Protein AF-A0A085VXF1-F1 (afdb_monomer)

Sequence (139 aa):
MPSVSPALRWEVLRALDKAAEDVAHGHPSLQVAFHYLRLTKAAWAEVDKALDAVRFDVRAELLEEFALSEGGHSSEGQRLRDRLAVAEGNGHLPWESPEGHTRRQCVALLFIARELAKRLPVVGAGPLLPSLPLTRSTS

Foldseek 3Di:
DDAAAPVLLVLLLVLLVQLLQCLLQFDQESCVSNVPSPDDPSSVVLNVVLLVVCVPVPDVVVLVCVLPVPDVPDPLSVVLVVSLVSQVVNQPHHYDDPNPDGSSSSSSSSVSSSVVSVPGDHDDPDDPDPPDPPDDDDD

Radius of gyration: 19.28 Å; Cα contacts (8 Å, |Δi|>4): 144; chains: 1; bounding box: 54×45×50 Å

Solvent-accessible surface area (backbone atoms only — not comparable to full-atom values): 7984 Å² total; per-residue (Å²): 130,92,65,44,40,65,68,49,46,52,53,31,44,51,47,32,52,49,30,26,51,38,39,16,75,47,43,51,30,67,68,65,42,52,64,79,64,75,69,51,75,68,31,47,55,51,43,50,51,31,44,66,75,39,71,85,60,80,46,74,63,54,59,51,45,51,49,54,68,62,37,69,81,33,74,66,27,45,54,49,52,55,41,39,54,42,8,53,75,34,56,85,47,68,72,54,45,100,83,72,55,50,52,38,56,47,30,49,46,31,48,53,20,33,54,53,59,67,69,50,69,68,42,71,97,66,79,97,56,84,77,76,82,83,73,87,72,93,129

pLDDT: mean 76.97, std 17.68, range [36.41, 95.19]

Structure (mmCIF, N/CA/C/O backbone):
data_AF-A0A085VXF1-F1
#
_entry.id   AF-A0A085VXF1-F1
#
loop_
_atom_site.group_PDB
_atom_site.id
_atom_site.type_symbol
_atom_site.label_atom_id
_atom_site.label_alt_id
_atom_site.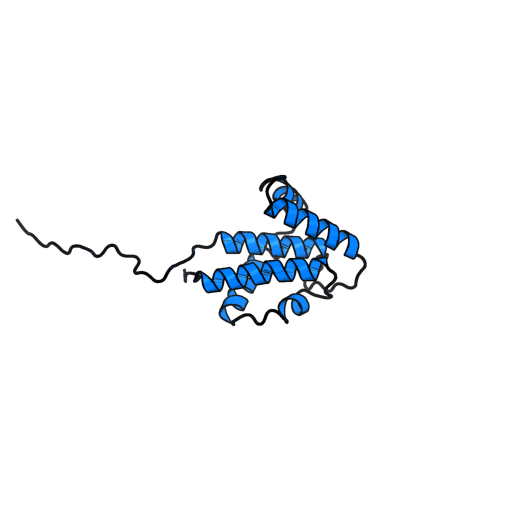label_comp_id
_atom_site.label_asym_id
_atom_site.label_entity_id
_atom_site.label_seq_id
_atom_site.pdbx_PDB_ins_code
_atom_site.Cartn_x
_atom_site.Cartn_y
_atom_site.Cartn_z
_atom_site.occupancy
_atom_site.B_iso_or_equiv
_atom_site.auth_seq_id
_atom_site.auth_comp_id
_atom_site.auth_asym_id
_atom_site.auth_atom_id
_atom_site.pdbx_PDB_model_num
ATOM 1 N N . MET A 1 1 ? -21.694 7.030 10.114 1.00 45.00 1 MET A N 1
ATOM 2 C CA . MET A 1 1 ? -20.712 6.050 9.601 1.00 45.00 1 MET A CA 1
ATOM 3 C C . MET A 1 1 ? -19.963 5.459 10.785 1.00 45.00 1 MET A C 1
ATOM 5 O O . MET A 1 1 ? -19.639 6.237 11.677 1.00 45.00 1 MET A O 1
ATOM 9 N N . PRO A 1 2 ? -19.760 4.131 10.861 1.00 49.00 2 PRO A N 1
ATOM 10 C CA . PRO A 1 2 ? -19.012 3.528 11.958 1.00 49.00 2 PRO A CA 1
ATOM 11 C C . PRO A 1 2 ? -17.566 4.022 11.915 1.00 49.00 2 PRO A C 1
ATOM 13 O O . PRO A 1 2 ? -16.944 4.091 10.859 1.00 49.00 2 PRO A O 1
ATOM 16 N N . SER A 1 3 ? -17.068 4.438 13.066 1.00 60.44 3 SER A N 1
ATOM 17 C CA . SER A 1 3 ? -15.771 5.073 13.232 1.00 60.44 3 SER A CA 1
ATOM 18 C C . SER A 1 3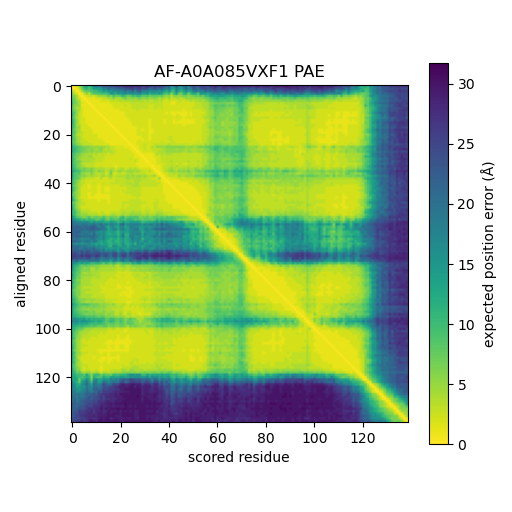 ? -14.644 4.070 13.468 1.00 60.44 3 SER A C 1
ATOM 20 O O . SER A 1 3 ? -14.834 3.087 14.183 1.00 60.44 3 SER A O 1
ATOM 22 N N . VAL A 1 4 ? -13.453 4.355 12.938 1.00 65.00 4 VAL A N 1
ATOM 23 C CA . VAL A 1 4 ? -12.264 3.495 13.057 1.00 65.00 4 VAL A CA 1
ATOM 24 C C . VAL A 1 4 ? -11.534 3.794 14.373 1.00 65.00 4 VAL A C 1
ATOM 26 O O . VAL A 1 4 ? -11.248 4.956 14.670 1.00 65.00 4 VAL A O 1
ATOM 29 N N . SER A 1 5 ? -11.221 2.765 15.168 1.00 82.38 5 SER A N 1
ATOM 30 C CA . SER A 1 5 ? -10.433 2.934 16.400 1.00 82.38 5 SER A CA 1
ATOM 31 C C . SER A 1 5 ? -8.965 3.284 16.085 1.00 82.38 5 SER A C 1
ATOM 33 O O . SER A 1 5 ? -8.468 2.926 15.013 1.00 82.38 5 SER A O 1
ATOM 35 N N . PRO A 1 6 ? -8.221 3.941 17.000 1.00 83.12 6 PRO A N 1
ATOM 36 C CA . PRO A 1 6 ? -6.809 4.265 16.770 1.00 83.12 6 PRO A CA 1
ATOM 37 C C . PRO A 1 6 ? -5.943 3.028 16.478 1.00 83.12 6 PRO A C 1
ATOM 39 O O . PRO A 1 6 ? -5.087 3.064 15.598 1.00 83.12 6 PRO A O 1
ATOM 42 N N . ALA A 1 7 ? -6.197 1.922 17.185 1.00 85.88 7 ALA A N 1
ATOM 43 C CA . ALA A 1 7 ? -5.476 0.664 17.001 1.00 85.88 7 ALA A CA 1
ATOM 44 C C . ALA A 1 7 ? -5.759 0.040 15.627 1.00 85.88 7 ALA A C 1
ATOM 46 O O . ALA A 1 7 ? -4.826 -0.344 14.926 1.00 85.88 7 ALA A O 1
ATOM 47 N N . LEU A 1 8 ? -7.032 0.018 15.216 1.00 88.50 8 LEU A N 1
ATOM 48 C CA . LEU A 1 8 ? -7.441 -0.479 13.903 1.00 88.50 8 LEU A CA 1
ATOM 49 C C . LEU A 1 8 ? -6.798 0.342 12.782 1.00 88.50 8 LEU A C 1
ATOM 51 O O . LEU A 1 8 ? -6.266 -0.217 11.829 1.00 88.50 8 LEU A O 1
ATOM 55 N N . ARG A 1 9 ? -6.773 1.671 12.924 1.00 87.94 9 ARG A N 1
ATOM 56 C CA . ARG A 1 9 ? -6.079 2.536 11.969 1.00 87.94 9 ARG A CA 1
ATOM 57 C C . ARG A 1 9 ? -4.604 2.199 11.870 1.00 87.94 9 ARG A C 1
ATOM 59 O O . ARG A 1 9 ? -4.088 2.077 10.767 1.00 87.94 9 ARG A O 1
ATOM 66 N N . TRP A 1 10 ? -3.918 2.099 13.003 1.00 90.69 10 TRP A N 1
ATOM 67 C CA . TRP A 1 10 ? -2.489 1.812 13.001 1.00 90.69 10 TRP A CA 1
ATOM 68 C C . TRP A 1 10 ? -2.191 0.469 12.324 1.00 90.69 10 TRP A C 1
ATOM 70 O O . TRP A 1 10 ? -1.269 0.383 11.517 1.00 90.69 10 TRP A O 1
ATOM 80 N N . GLU A 1 11 ? -3.017 -0.547 12.584 1.00 92.38 11 GLU A N 1
ATOM 81 C CA . GLU A 1 11 ? -2.921 -1.859 11.944 1.00 92.38 11 GLU A CA 1
ATOM 82 C C . GLU A 1 11 ? -3.079 -1.764 10.417 1.00 92.38 11 GLU A C 1
ATOM 84 O O . GLU A 1 11 ? -2.226 -2.273 9.691 1.00 92.38 11 GLU A O 1
ATOM 89 N N . VAL A 1 12 ? -4.096 -1.041 9.932 1.00 92.31 12 VAL A N 1
ATOM 90 C CA . VAL A 1 12 ? -4.347 -0.803 8.496 1.00 92.31 12 VAL A CA 1
ATOM 91 C C . VAL A 1 12 ? -3.194 -0.038 7.843 1.00 92.31 12 VAL A C 1
ATOM 93 O O . VAL A 1 12 ? -2.682 -0.452 6.804 1.00 92.31 12 VAL A O 1
ATOM 96 N N . LEU A 1 13 ? -2.737 1.055 8.462 1.00 93.00 13 LEU A N 1
ATOM 97 C CA . LEU A 1 13 ? -1.642 1.871 7.932 1.00 93.00 13 LEU A CA 1
ATOM 98 C C .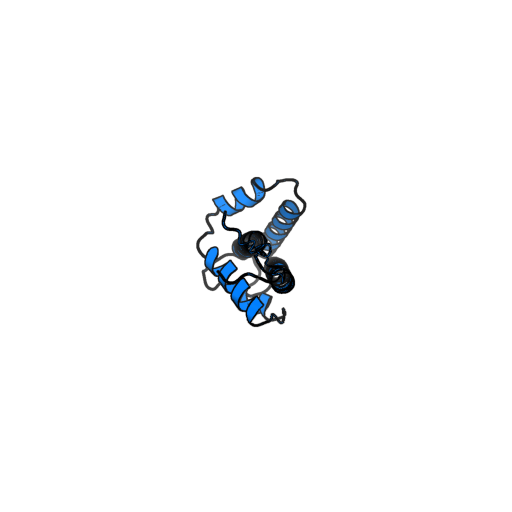 LEU A 1 13 ? -0.341 1.077 7.837 1.00 93.00 13 LEU A C 1
ATOM 100 O O . LEU A 1 13 ? 0.348 1.161 6.822 1.00 93.00 13 LEU A O 1
ATOM 104 N N . ARG A 1 14 ? -0.014 0.298 8.874 1.00 93.81 14 ARG A N 1
ATOM 105 C CA . ARG A 1 14 ? 1.155 -0.586 8.875 1.00 93.81 14 ARG A CA 1
ATOM 106 C C . ARG A 1 14 ? 1.027 -1.661 7.800 1.00 93.81 14 ARG A C 1
ATOM 108 O O . ARG A 1 14 ? 2.023 -1.992 7.164 1.00 93.81 14 ARG A O 1
ATOM 115 N N . ALA A 1 15 ? -0.174 -2.202 7.601 1.00 94.94 15 ALA A N 1
ATOM 116 C CA . ALA A 1 15 ? -0.411 -3.250 6.622 1.00 94.94 15 ALA A CA 1
ATOM 117 C C . ALA A 1 15 ? -0.166 -2.769 5.190 1.00 94.94 15 ALA A C 1
ATOM 119 O O . ALA A 1 15 ? 0.601 -3.388 4.459 1.00 94.94 15 ALA A O 1
ATOM 120 N N . LEU A 1 16 ? -0.763 -1.633 4.823 1.00 94.19 16 LEU A N 1
ATOM 121 C CA . LEU A 1 16 ? -0.589 -1.015 3.507 1.00 94.19 16 LEU A CA 1
ATOM 122 C C . LEU A 1 16 ? 0.874 -0.624 3.262 1.00 94.19 16 LEU A C 1
ATOM 124 O O . LEU A 1 16 ? 1.412 -0.850 2.182 1.00 94.19 16 LEU A O 1
ATOM 128 N N . ASP A 1 17 ? 1.539 -0.089 4.289 1.00 93.50 17 ASP A N 1
ATOM 129 C CA . ASP A 1 17 ? 2.944 0.312 4.219 1.00 93.50 17 ASP A CA 1
ATOM 130 C C . ASP A 1 17 ? 3.888 -0.882 4.012 1.00 93.50 17 ASP A C 1
ATOM 132 O O . ASP A 1 17 ? 4.800 -0.817 3.184 1.00 93.50 17 ASP A O 1
ATOM 136 N N . LYS A 1 18 ? 3.651 -1.984 4.734 1.00 95.19 18 LYS A N 1
ATOM 137 C CA . LYS A 1 18 ? 4.445 -3.207 4.603 1.00 95.19 18 LYS A CA 1
ATOM 138 C C . LYS A 1 18 ? 4.180 -3.911 3.275 1.00 95.19 18 LYS A C 1
ATOM 140 O O . LYS A 1 18 ? 5.130 -4.300 2.608 1.00 95.19 18 LYS A O 1
ATOM 145 N N . ALA A 1 19 ? 2.923 -3.992 2.844 1.00 93.94 19 ALA A N 1
ATOM 146 C CA . ALA A 1 19 ? 2.586 -4.539 1.535 1.00 93.94 19 ALA A CA 1
ATOM 147 C C . ALA A 1 19 ? 3.255 -3.743 0.400 1.00 93.94 19 ALA A C 1
ATOM 149 O O . ALA A 1 19 ? 3.786 -4.342 -0.530 1.00 93.94 19 ALA A O 1
ATOM 150 N N . ALA A 1 20 ? 3.301 -2.407 0.486 1.00 92.44 20 ALA A N 1
ATOM 151 C CA . ALA A 1 20 ? 3.982 -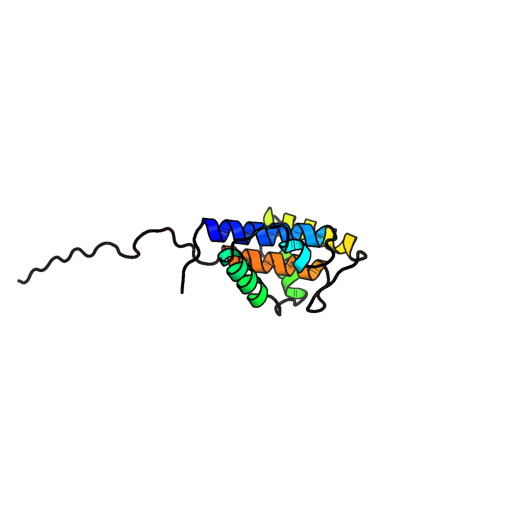1.574 -0.509 1.00 92.44 20 ALA A CA 1
ATOM 152 C C . ALA A 1 20 ? 5.491 -1.854 -0.566 1.00 92.44 20 ALA A C 1
ATOM 154 O O . ALA A 1 20 ? 6.075 -1.920 -1.645 1.00 92.44 20 ALA A O 1
ATOM 155 N N . GLU A 1 21 ? 6.124 -2.038 0.592 1.00 94.44 21 GLU A N 1
ATOM 156 C CA . GLU A 1 21 ? 7.527 -2.434 0.683 1.00 94.44 21 GLU A CA 1
ATOM 157 C C . GLU A 1 21 ? 7.766 -3.822 0.078 1.00 94.44 21 GLU A C 1
ATOM 159 O O . GLU A 1 21 ? 8.655 -3.973 -0.755 1.00 94.44 21 GLU A O 1
ATOM 164 N N . ASP A 1 22 ? 6.955 -4.813 0.439 1.00 94.44 22 ASP A N 1
ATOM 165 C CA . ASP A 1 22 ? 7.099 -6.194 -0.029 1.00 94.44 22 ASP A CA 1
ATOM 166 C C . ASP A 1 22 ? 6.901 -6.300 -1.547 1.00 94.44 22 ASP A C 1
ATOM 168 O O . ASP A 1 22 ? 7.701 -6.927 -2.247 1.00 94.44 22 ASP A O 1
ATOM 172 N N . VAL A 1 23 ? 5.883 -5.619 -2.085 1.00 93.31 23 VAL A N 1
ATOM 173 C CA . VAL A 1 23 ? 5.641 -5.528 -3.531 1.00 93.31 23 VAL A CA 1
ATOM 174 C C . VAL A 1 23 ? 6.827 -4.871 -4.235 1.00 93.31 23 VAL A C 1
ATOM 176 O O . VAL A 1 23 ? 7.306 -5.417 -5.230 1.00 93.31 23 VAL A O 1
ATOM 179 N N . ALA A 1 24 ? 7.345 -3.749 -3.717 1.00 93.19 24 ALA A N 1
ATOM 180 C CA . ALA A 1 24 ? 8.509 -3.078 -4.298 1.00 93.19 24 ALA A CA 1
ATOM 181 C C . ALA A 1 24 ? 9.733 -4.008 -4.371 1.00 93.19 24 ALA A C 1
ATOM 183 O O . ALA A 1 24 ? 10.420 -4.041 -5.393 1.00 93.19 24 ALA A O 1
ATOM 184 N N . HIS A 1 25 ? 9.968 -4.815 -3.333 1.00 94.38 25 HIS A N 1
ATOM 185 C CA . HIS A 1 25 ? 11.108 -5.734 -3.235 1.00 94.38 25 HIS A CA 1
ATOM 186 C C . HIS A 1 25 ? 10.894 -7.091 -3.922 1.00 94.38 25 HIS A C 1
ATOM 188 O O . HIS A 1 25 ? 11.679 -8.014 -3.718 1.00 94.38 25 HIS A O 1
ATOM 194 N N . GLY A 1 26 ? 9.874 -7.218 -4.774 1.00 91.50 26 GLY A N 1
ATOM 195 C CA . GLY A 1 26 ? 9.750 -8.374 -5.660 1.00 91.50 26 GLY A CA 1
ATOM 196 C C . GLY A 1 26 ? 8.854 -9.493 -5.149 1.00 91.50 26 GLY A C 1
ATOM 197 O O . GLY A 1 26 ? 8.961 -10.611 -5.650 1.00 91.50 26 GLY A O 1
ATOM 198 N N . HIS A 1 27 ? 7.941 -9.222 -4.209 1.00 92.62 27 HIS A N 1
ATOM 199 C CA . HIS A 1 27 ? 6.876 -10.183 -3.927 1.00 92.62 27 HIS A CA 1
ATOM 200 C C . HIS A 1 27 ? 6.089 -10.535 -5.203 1.00 92.62 27 HIS A C 1
ATOM 202 O O . HIS A 1 27 ? 5.890 -9.668 -6.061 1.00 92.62 27 HIS A O 1
ATOM 208 N N . PRO A 1 28 ? 5.627 -11.793 -5.331 1.00 91.44 28 PRO A N 1
ATOM 209 C CA . PRO A 1 28 ? 5.029 -12.284 -6.567 1.00 91.44 28 PRO A CA 1
ATOM 210 C C . PRO A 1 28 ? 3.590 -11.803 -6.779 1.00 91.44 28 PRO A C 1
ATOM 212 O O . PRO A 1 28 ? 3.146 -11.749 -7.917 1.00 91.44 28 PRO A O 1
ATOM 215 N N . SER A 1 29 ? 2.855 -11.450 -5.719 1.00 91.31 29 SER A N 1
ATOM 216 C CA . SER A 1 29 ? 1.491 -10.923 -5.824 1.00 91.31 29 SER A CA 1
ATOM 217 C C . SER A 1 29 ? 1.087 -10.122 -4.585 1.00 91.31 29 SER A C 1
ATOM 219 O O . SER A 1 29 ? 1.682 -10.258 -3.508 1.00 91.31 29 SER A O 1
ATOM 221 N N . LEU A 1 30 ? 0.031 -9.315 -4.724 1.00 88.56 30 LEU A N 1
ATOM 222 C CA . LEU A 1 30 ? -0.560 -8.554 -3.621 1.00 88.56 30 LEU A CA 1
ATOM 223 C C . LEU A 1 30 ? -1.083 -9.478 -2.506 1.00 88.56 30 LEU A C 1
ATOM 225 O O . LEU A 1 30 ? -0.866 -9.226 -1.323 1.00 88.56 30 LEU A O 1
ATOM 229 N N . GLN A 1 31 ? -1.726 -10.584 -2.886 1.00 88.44 31 GLN A N 1
ATOM 230 C CA . GLN A 1 31 ? -2.285 -11.550 -1.941 1.00 88.44 31 GLN A CA 1
ATOM 231 C C . GLN A 1 31 ? -1.199 -12.145 -1.037 1.00 88.44 31 GLN A C 1
ATOM 233 O O . GLN A 1 31 ? -1.395 -12.261 0.172 1.00 88.44 31 GLN A O 1
ATOM 238 N N . VAL A 1 32 ? -0.033 -12.475 -1.605 1.00 89.50 32 VAL A N 1
ATOM 239 C CA . VAL A 1 32 ? 1.105 -13.000 -0.838 1.00 89.50 32 VAL A CA 1
ATOM 240 C C . VAL A 1 32 ? 1.691 -11.929 0.084 1.00 89.50 32 VAL A C 1
ATOM 242 O O . VAL A 1 32 ? 2.024 -12.241 1.226 1.00 89.50 32 VAL A O 1
ATOM 245 N N . ALA A 1 33 ? 1.780 -10.673 -0.368 1.00 90.44 33 ALA A N 1
ATOM 246 C CA . ALA A 1 33 ? 2.271 -9.567 0.457 1.00 90.44 33 ALA A CA 1
ATOM 247 C C . ALA A 1 33 ? 1.406 -9.350 1.716 1.00 90.44 33 ALA A C 1
ATOM 249 O O . ALA A 1 33 ? 1.931 -9.128 2.805 1.00 90.44 33 ALA A O 1
ATOM 250 N N . PHE A 1 34 ? 0.081 -9.493 1.611 1.00 89.25 34 PHE A N 1
ATOM 251 C CA . PHE A 1 34 ? -0.801 -9.365 2.774 1.00 89.25 34 PHE A CA 1
ATOM 252 C C . PHE A 1 34 ? -0.907 -10.631 3.638 1.00 89.25 34 PHE A C 1
ATOM 254 O O . PHE A 1 34 ? -1.165 -10.526 4.841 1.00 89.25 34 PHE A O 1
ATOM 261 N N . HIS A 1 35 ? -0.701 -11.824 3.067 1.00 86.75 35 HIS A N 1
ATOM 262 C CA . HIS A 1 35 ? -0.914 -13.105 3.754 1.00 86.75 35 HIS A CA 1
ATOM 263 C C . HIS A 1 35 ? -0.170 -13.207 5.099 1.00 86.75 35 HIS A C 1
ATOM 265 O O . HIS A 1 35 ? -0.716 -13.701 6.088 1.00 86.75 35 HIS A O 1
ATOM 271 N N . TYR A 1 36 ? 1.057 -12.687 5.170 1.00 83.50 36 TYR A N 1
ATOM 272 C CA . TYR A 1 36 ? 1.907 -12.800 6.358 1.00 83.50 36 TYR A CA 1
ATOM 273 C C . TYR A 1 36 ? 1.625 -11.756 7.449 1.00 83.50 36 TYR A C 1
ATOM 275 O O . TYR A 1 36 ? 2.172 -11.857 8.548 1.00 83.50 36 TYR A O 1
ATOM 283 N N . LEU A 1 37 ? 0.747 -10.779 7.199 1.00 86.25 37 LEU A N 1
ATOM 284 C CA . LEU A 1 37 ? 0.528 -9.645 8.105 1.00 86.25 37 LEU A CA 1
ATOM 285 C C . LEU A 1 37 ? -0.408 -9.949 9.283 1.00 86.25 37 LEU A C 1
ATOM 287 O O . LEU A 1 37 ? -0.519 -9.118 10.185 1.00 86.25 37 LEU A O 1
ATOM 291 N N . ARG A 1 38 ? -1.032 -11.141 9.304 1.00 86.44 38 ARG A N 1
ATOM 292 C CA . ARG A 1 38 ? -1.929 -11.636 10.372 1.00 86.44 38 ARG A CA 1
ATOM 293 C C . ARG A 1 38 ? -2.952 -10.587 10.836 1.00 86.44 38 ARG A C 1
ATOM 295 O O . ARG A 1 38 ? -3.155 -10.404 12.034 1.00 86.44 38 ARG A O 1
ATOM 302 N N . LEU A 1 39 ? -3.571 -9.894 9.883 1.00 88.31 39 LEU A N 1
ATOM 303 C CA . LEU A 1 39 ? -4.527 -8.830 10.177 1.00 88.31 39 LEU A CA 1
ATOM 304 C C . LEU A 1 39 ? -5.796 -9.387 10.827 1.00 88.31 39 LEU A C 1
ATOM 306 O O . LEU A 1 39 ? -6.273 -10.474 10.484 1.00 88.31 39 LEU A O 1
ATOM 310 N N . THR A 1 40 ? -6.380 -8.612 11.736 1.00 90.50 40 THR A N 1
ATOM 311 C CA . THR A 1 40 ? -7.724 -8.879 12.250 1.00 90.50 40 THR A CA 1
ATOM 312 C C . THR A 1 40 ? -8.757 -8.798 11.123 1.00 90.50 40 THR A C 1
ATOM 314 O O . THR A 1 40 ? -8.563 -8.116 10.118 1.00 90.50 40 THR A O 1
ATOM 317 N N . LYS A 1 41 ? -9.917 -9.450 11.293 1.00 90.00 41 LYS A N 1
ATOM 318 C CA . LYS A 1 41 ? -11.017 -9.365 10.312 1.00 90.00 41 LYS A CA 1
ATOM 319 C C . LYS A 1 41 ? -11.465 -7.917 10.062 1.00 90.00 41 LYS A C 1
ATOM 321 O O . LYS A 1 41 ? -11.833 -7.572 8.945 1.00 90.00 41 LYS A O 1
ATOM 326 N N . ALA A 1 42 ? -11.429 -7.077 11.099 1.00 88.19 42 ALA A N 1
ATOM 327 C CA . ALA A 1 42 ? -11.750 -5.659 10.984 1.00 88.19 42 ALA A CA 1
ATOM 328 C C . ALA A 1 42 ? -10.694 -4.903 10.164 1.00 88.19 42 ALA A C 1
ATOM 330 O O . ALA A 1 42 ? -11.060 -4.126 9.290 1.00 88.19 42 ALA A O 1
ATOM 331 N N . ALA A 1 43 ? -9.403 -5.157 10.404 1.00 88.81 43 ALA A N 1
ATOM 332 C CA . ALA A 1 43 ? -8.324 -4.534 9.641 1.00 88.81 43 ALA A CA 1
ATOM 333 C C . ALA A 1 43 ? -8.350 -4.955 8.171 1.00 88.81 43 ALA A C 1
ATOM 335 O O . ALA A 1 43 ? -8.215 -4.099 7.304 1.00 88.81 43 ALA A O 1
ATOM 336 N N . TRP A 1 44 ? -8.620 -6.232 7.888 1.00 90.56 44 TRP A N 1
ATOM 337 C CA . TRP A 1 44 ? -8.847 -6.713 6.524 1.00 90.56 44 TRP A CA 1
ATOM 338 C C . TRP A 1 44 ? -9.965 -5.948 5.814 1.00 90.56 44 TRP A C 1
ATOM 340 O O . TRP A 1 44 ? -9.751 -5.439 4.723 1.00 90.5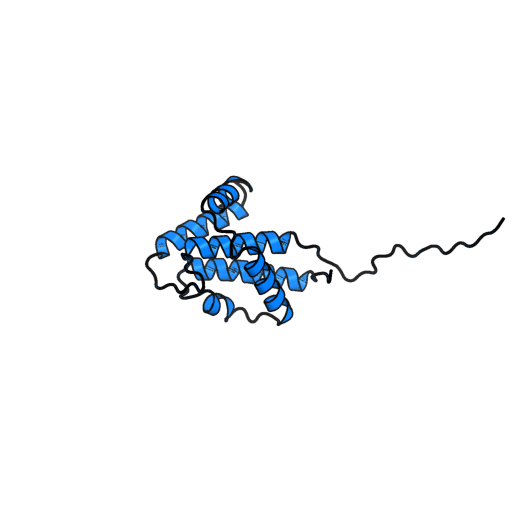6 44 TRP A O 1
ATOM 350 N N . ALA A 1 45 ? -11.123 -5.788 6.460 1.00 89.75 45 ALA A N 1
ATOM 351 C CA . ALA A 1 45 ? -12.243 -5.066 5.862 1.00 89.75 45 ALA A CA 1
ATOM 352 C C . ALA A 1 45 ? -11.922 -3.588 5.575 1.00 89.75 45 ALA A C 1
ATOM 354 O O . ALA A 1 45 ? -12.423 -3.032 4.603 1.00 89.75 45 ALA A O 1
ATOM 355 N N . GLU A 1 46 ? -11.116 -2.934 6.412 1.00 89.00 46 GLU A N 1
ATOM 356 C CA . GLU A 1 46 ? -10.696 -1.548 6.173 1.0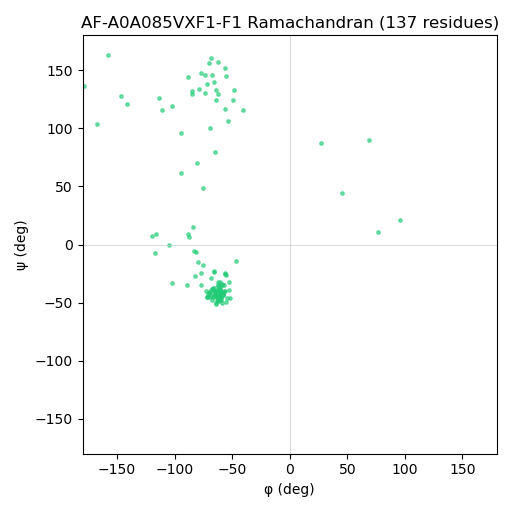0 89.00 46 GLU A CA 1
ATOM 357 C C . GLU A 1 46 ? -9.603 -1.439 5.098 1.00 89.00 46 GLU A C 1
ATOM 359 O O . GLU A 1 46 ? -9.628 -0.493 4.313 1.00 89.00 46 GLU A O 1
ATOM 364 N N . VAL A 1 47 ? -8.682 -2.408 5.015 1.00 90.31 47 VAL A N 1
ATOM 365 C CA . VAL A 1 47 ? -7.706 -2.505 3.915 1.00 90.31 47 VAL A CA 1
ATOM 366 C C . VAL A 1 47 ? -8.427 -2.690 2.581 1.00 90.31 47 VAL A C 1
ATOM 368 O O . VAL A 1 47 ? -8.159 -1.932 1.652 1.00 90.31 47 VAL A O 1
ATOM 371 N N . ASP A 1 48 ? -9.375 -3.626 2.505 1.00 89.06 48 ASP A N 1
ATOM 372 C CA . ASP A 1 48 ? -10.143 -3.888 1.284 1.00 89.06 48 ASP A CA 1
ATOM 373 C C . ASP A 1 48 ? -10.906 -2.639 0.835 1.00 89.06 48 ASP A C 1
ATOM 375 O O . ASP A 1 48 ? -10.800 -2.242 -0.321 1.00 89.06 48 ASP A O 1
ATOM 379 N N . LYS A 1 49 ? -11.588 -1.940 1.755 1.00 86.88 49 LYS A N 1
ATOM 380 C CA . LYS A 1 49 ? -12.263 -0.665 1.446 1.00 86.88 49 LYS A CA 1
ATOM 381 C C . LYS A 1 49 ? -11.301 0.392 0.908 1.00 86.88 49 LYS A C 1
ATOM 383 O O . LYS A 1 49 ? -11.655 1.118 -0.017 1.00 86.88 49 LYS A O 1
ATOM 388 N N . ALA A 1 50 ? -10.119 0.516 1.513 1.00 86.75 50 ALA A N 1
ATOM 389 C CA . ALA A 1 50 ? -9.128 1.499 1.094 1.00 86.75 50 ALA A CA 1
ATOM 390 C C . ALA A 1 50 ? -8.580 1.187 -0.305 1.00 86.75 50 ALA A C 1
ATOM 392 O O . ALA A 1 50 ? -8.372 2.115 -1.080 1.00 86.75 50 ALA A O 1
ATOM 393 N N . LEU A 1 51 ? -8.384 -0.094 -0.633 1.00 86.62 51 LEU A N 1
ATOM 394 C CA . LEU A 1 51 ? -7.941 -0.544 -1.954 1.00 86.62 51 LEU A CA 1
ATOM 395 C C . LEU A 1 51 ? -9.042 -0.404 -3.010 1.00 86.62 51 LEU A C 1
ATOM 397 O O . LEU A 1 51 ? -8.786 0.143 -4.079 1.00 86.62 51 LEU A O 1
ATOM 401 N N . ASP A 1 52 ? -10.273 -0.813 -2.701 1.00 85.88 52 ASP A N 1
ATOM 402 C CA . ASP A 1 52 ? -11.420 -0.661 -3.603 1.00 85.88 52 ASP A CA 1
ATOM 403 C C . ASP A 1 52 ? -11.696 0.809 -3.942 1.00 85.88 52 ASP A C 1
ATOM 405 O O . ASP A 1 52 ? -12.116 1.114 -5.056 1.00 85.88 52 ASP A O 1
ATOM 409 N N . ALA A 1 53 ? -11.428 1.732 -3.012 1.00 82.12 53 ALA A N 1
ATOM 410 C CA . ALA A 1 53 ? -11.583 3.165 -3.250 1.00 82.12 53 ALA A CA 1
ATOM 411 C C . ALA A 1 53 ? -10.609 3.720 -4.301 1.00 82.12 53 ALA A C 1
ATOM 413 O O . ALA A 1 53 ? -10.915 4.747 -4.894 1.00 82.12 53 ALA A O 1
ATOM 414 N N . VAL A 1 54 ? -9.464 3.064 -4.527 1.00 79.12 54 VAL A N 1
ATOM 415 C CA . VAL A 1 54 ? -8.390 3.556 -5.412 1.00 79.12 54 VAL A CA 1
ATOM 416 C C . VAL A 1 54 ? -8.123 2.653 -6.610 1.00 79.12 54 VAL A C 1
ATOM 418 O O . VAL A 1 54 ? -7.353 3.026 -7.489 1.00 79.12 54 VAL A O 1
ATOM 421 N N . ARG A 1 55 ? -8.740 1.468 -6.677 1.00 74.00 55 ARG A N 1
ATOM 422 C CA . ARG A 1 55 ? -8.444 0.432 -7.684 1.00 74.00 55 ARG A CA 1
ATOM 423 C C . ARG A 1 55 ? -8.552 0.907 -9.138 1.00 74.00 55 ARG A C 1
ATOM 425 O O . ARG A 1 55 ? -7.881 0.372 -10.009 1.00 74.00 55 ARG A O 1
ATOM 432 N N . PHE A 1 56 ? -9.371 1.929 -9.400 1.00 69.88 56 PHE A N 1
ATOM 433 C CA . PHE A 1 56 ? -9.561 2.511 -10.735 1.00 69.88 56 PHE A CA 1
ATOM 434 C C . PHE A 1 56 ? -8.860 3.864 -10.933 1.00 69.88 56 PHE A C 1
ATOM 436 O O . PHE A 1 56 ? -8.929 4.432 -12.022 1.00 69.88 56 PHE A O 1
ATOM 443 N N . ASP A 1 57 ? -8.177 4.385 -9.912 1.00 64.75 57 ASP A N 1
ATOM 444 C CA . ASP A 1 57 ? -7.608 5.738 -9.910 1.00 64.75 57 ASP A CA 1
ATOM 445 C C . ASP A 1 57 ? -6.187 5.817 -10.488 1.00 64.75 57 ASP A C 1
ATOM 447 O O . ASP A 1 57 ? -5.553 6.870 -10.438 1.00 64.75 57 ASP A O 1
ATOM 451 N N . VAL A 1 58 ? -5.652 4.749 -11.094 1.00 60.84 58 VAL A N 1
ATOM 452 C CA . VAL A 1 58 ? -4.292 4.783 -11.662 1.00 60.84 58 VAL A CA 1
ATOM 453 C C . VAL A 1 58 ? -4.268 5.457 -13.031 1.00 60.84 58 VAL A C 1
ATOM 455 O O . VAL A 1 58 ? -4.009 4.834 -14.060 1.00 60.84 58 VAL A O 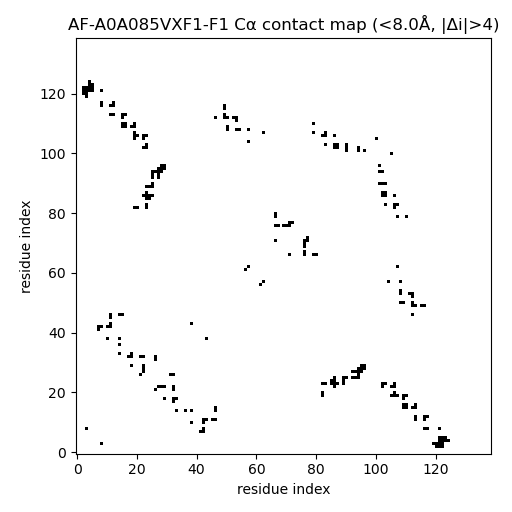1
ATOM 458 N N . ARG A 1 59 ? -4.472 6.772 -13.054 1.00 60.44 59 ARG A N 1
ATOM 459 C CA . ARG A 1 59 ? -3.917 7.593 -14.134 1.00 60.44 59 ARG A CA 1
ATOM 460 C C . ARG A 1 59 ? -2.442 7.809 -13.817 1.00 60.44 59 ARG A C 1
ATOM 462 O O . ARG A 1 59 ? -2.101 8.129 -12.682 1.00 60.44 59 ARG A O 1
ATOM 469 N N . ALA A 1 60 ? -1.560 7.635 -14.800 1.00 54.00 60 ALA A N 1
ATOM 470 C CA . ALA A 1 60 ? -0.126 7.897 -14.630 1.00 54.00 60 ALA A CA 1
ATOM 471 C C . ALA A 1 60 ? 0.137 9.315 -14.078 1.00 54.00 60 ALA A C 1
ATOM 473 O O . ALA A 1 60 ? 1.030 9.507 -13.259 1.00 54.00 60 ALA A O 1
ATOM 474 N N . GLU A 1 61 ? -0.729 10.263 -14.437 1.00 55.50 61 GLU A N 1
ATOM 475 C CA . GLU A 1 61 ? -0.738 11.645 -13.953 1.00 55.50 61 GLU A CA 1
ATOM 476 C C . GLU A 1 61 ? -0.929 11.749 -12.432 1.00 55.50 61 GLU A C 1
ATOM 478 O O . GLU A 1 61 ? -0.236 12.531 -11.797 1.00 55.50 61 GLU A O 1
ATOM 483 N N . LEU A 1 62 ? -1.786 10.921 -11.817 1.00 59.16 62 LEU A N 1
ATOM 484 C CA . LEU A 1 62 ? -2.019 10.934 -10.364 1.00 59.16 62 LEU A CA 1
ATOM 485 C C . LEU A 1 62 ? -0.798 10.440 -9.580 1.00 59.16 62 LEU A C 1
ATOM 487 O O . LEU A 1 62 ? -0.583 10.868 -8.451 1.00 59.16 62 LEU A O 1
ATOM 491 N N . LEU A 1 63 ? 0.019 9.564 -10.174 1.00 59.72 63 LEU A N 1
ATOM 492 C CA . LEU A 1 63 ? 1.255 9.058 -9.567 1.00 59.72 63 LEU A CA 1
ATOM 493 C C . LEU A 1 63 ? 2.341 10.125 -9.511 1.00 59.72 63 LEU A C 1
ATOM 495 O O . LEU A 1 63 ? 3.043 10.257 -8.508 1.00 59.72 63 LEU A O 1
ATOM 499 N N . GLU A 1 64 ? 2.475 10.871 -10.603 1.00 58.41 64 GLU A N 1
ATOM 500 C CA . GLU A 1 64 ? 3.407 11.985 -10.709 1.00 58.41 64 GLU A CA 1
ATOM 501 C C . GLU A 1 64 ? 2.921 13.159 -9.865 1.00 58.41 64 GLU A C 1
ATOM 503 O O . GLU A 1 64 ? 3.683 13.691 -9.064 1.00 58.41 64 GLU A O 1
ATOM 508 N N . GLU A 1 65 ? 1.634 13.493 -9.943 1.00 59.78 65 GLU A N 1
ATOM 509 C CA . GLU A 1 65 ? 1.036 14.558 -9.153 1.00 59.78 65 GLU A CA 1
ATOM 510 C C . GLU A 1 65 ? 1.125 14.256 -7.656 1.00 59.78 65 GLU A C 1
ATOM 512 O O . GLU A 1 65 ? 1.532 15.137 -6.916 1.00 59.78 65 GLU A O 1
ATOM 517 N N . PHE A 1 66 ? 0.883 13.033 -7.166 1.00 60.50 66 PHE A N 1
ATOM 518 C CA . PHE A 1 66 ? 1.099 12.717 -5.741 1.00 60.50 66 PHE A CA 1
ATOM 519 C C . PHE A 1 66 ? 2.576 12.755 -5.329 1.00 60.50 66 PHE A C 1
ATOM 521 O O . PHE A 1 66 ? 2.896 13.260 -4.253 1.00 60.50 66 PHE A O 1
ATOM 528 N N . ALA A 1 67 ? 3.486 12.249 -6.169 1.00 55.97 67 ALA A N 1
ATOM 529 C CA . ALA A 1 67 ? 4.922 12.282 -5.888 1.00 55.97 67 ALA A CA 1
ATOM 530 C C . ALA A 1 67 ? 5.496 13.714 -5.872 1.00 55.97 67 ALA A C 1
ATOM 532 O O . ALA A 1 67 ? 6.541 13.950 -5.252 1.00 55.97 67 ALA A O 1
ATOM 533 N N . LEU A 1 68 ? 4.820 14.652 -6.548 1.00 56.19 68 LEU A N 1
ATOM 534 C CA . LEU A 1 68 ? 5.216 16.053 -6.698 1.00 56.19 68 LEU A CA 1
ATOM 535 C C . LEU A 1 68 ? 4.435 17.024 -5.782 1.00 56.19 68 LEU A C 1
ATOM 537 O O . LEU A 1 68 ? 5.019 18.010 -5.335 1.00 56.19 68 LEU A O 1
ATOM 541 N N . SER A 1 69 ? 3.154 16.768 -5.481 1.00 55.84 69 SER A N 1
ATOM 542 C CA . SER A 1 69 ? 2.228 17.720 -4.828 1.00 55.84 69 SER A CA 1
ATOM 543 C C . SER A 1 69 ? 2.227 17.657 -3.298 1.00 55.84 69 SER A C 1
ATOM 545 O O . SER A 1 69 ? 2.154 18.702 -2.654 1.00 55.84 69 SER A O 1
ATOM 547 N N . GLU A 1 70 ? 2.407 16.485 -2.682 1.00 50.59 70 GLU A N 1
ATOM 548 C CA . GLU A 1 70 ? 2.548 16.354 -1.220 1.00 50.59 70 GLU A CA 1
ATOM 549 C C . GLU A 1 70 ? 4.027 16.358 -0.808 1.00 50.59 70 GLU A C 1
ATOM 551 O O . GLU A 1 70 ? 4.587 15.416 -0.242 1.00 50.59 70 GLU A O 1
ATOM 556 N N . GLY A 1 71 ? 4.690 17.473 -1.114 1.00 46.78 71 GLY A N 1
ATOM 557 C CA . GLY A 1 71 ? 6.044 17.744 -0.663 1.00 46.78 71 GLY A CA 1
ATOM 558 C C . GLY A 1 71 ? 7.071 16.834 -1.323 1.00 46.78 71 GLY A C 1
ATOM 559 O O . GLY A 1 71 ? 7.527 15.853 -0.737 1.00 46.78 71 GLY A O 1
ATOM 560 N N . GLY A 1 72 ? 7.593 17.279 -2.466 1.00 46.91 72 GLY A N 1
ATOM 561 C CA . GLY A 1 72 ? 8.856 16.790 -3.025 1.00 46.91 72 GLY A CA 1
ATOM 562 C C . GLY A 1 72 ? 10.013 16.705 -2.004 1.00 46.91 72 GLY A C 1
ATOM 563 O O . GLY A 1 72 ? 10.991 16.010 -2.252 1.00 46.91 72 GLY A O 1
ATOM 564 N N . HIS A 1 73 ? 9.880 17.324 -0.825 1.00 52.44 73 HIS A N 1
ATOM 565 C CA . HIS A 1 73 ? 10.830 17.305 0.291 1.00 52.44 73 HIS A CA 1
ATOM 566 C C . HIS A 1 73 ? 10.281 16.722 1.612 1.00 52.44 73 HIS A C 1
ATOM 568 O O . HIS A 1 73 ? 10.958 16.809 2.634 1.00 52.44 73 HIS A O 1
ATOM 574 N N . SER A 1 74 ? 9.072 16.146 1.635 1.00 71.12 74 SER A N 1
ATOM 575 C CA . SER A 1 74 ? 8.553 15.459 2.824 1.00 71.12 74 SER A CA 1
ATOM 576 C C . SER A 1 74 ? 9.200 14.073 2.963 1.00 71.12 74 SER A C 1
ATOM 578 O O . SER A 1 74 ? 9.521 13.419 1.967 1.00 71.12 74 SER A O 1
ATOM 580 N N . SER A 1 75 ? 9.401 13.601 4.198 1.00 78.56 75 SER A N 1
ATOM 581 C CA . SER A 1 75 ? 9.961 12.262 4.453 1.00 78.56 75 SER A CA 1
ATOM 582 C C . SER A 1 75 ? 9.106 11.149 3.833 1.00 78.56 75 SER A C 1
ATOM 584 O O . SER A 1 75 ? 9.640 10.159 3.340 1.00 78.56 75 SER A O 1
ATOM 586 N N . GLU A 1 76 ? 7.786 11.334 3.800 1.00 77.56 76 GLU A N 1
ATOM 587 C CA . GLU A 1 76 ? 6.834 10.391 3.205 1.00 77.56 76 GLU A CA 1
ATOM 588 C C . GLU A 1 76 ? 6.893 10.406 1.670 1.00 77.56 76 GLU A C 1
ATOM 590 O O . GLU A 1 76 ? 6.888 9.341 1.053 1.00 77.56 76 GLU A O 1
ATOM 595 N N . GLY A 1 77 ? 7.027 11.586 1.052 1.00 76.50 77 GLY A N 1
ATOM 596 C CA . GLY A 1 77 ? 7.214 11.725 -0.394 1.00 76.50 77 GLY A CA 1
ATOM 597 C C . GLY A 1 77 ? 8.535 11.116 -0.874 1.00 76.50 77 GLY A C 1
ATOM 598 O O . GLY A 1 77 ? 8.562 10.425 -1.893 1.00 76.50 77 GLY A O 1
ATOM 599 N N . GLN A 1 78 ? 9.623 11.289 -0.112 1.00 82.38 78 GLN A N 1
ATOM 600 C CA . GLN A 1 78 ? 10.895 10.613 -0.394 1.00 82.38 78 GLN A CA 1
ATOM 601 C C . GLN A 1 78 ? 10.755 9.091 -0.282 1.00 82.38 78 GLN A C 1
ATOM 603 O O . GLN A 1 78 ? 11.149 8.374 -1.198 1.00 82.38 78 GLN A O 1
ATOM 608 N N . ARG A 1 79 ? 10.112 8.597 0.783 1.00 84.44 79 ARG A N 1
ATOM 609 C CA . ARG A 1 79 ? 9.883 7.159 0.989 1.00 84.44 79 ARG A CA 1
ATOM 610 C C . ARG A 1 79 ? 9.056 6.532 -0.136 1.00 84.44 79 ARG A C 1
ATOM 612 O O . ARG A 1 79 ? 9.318 5.393 -0.521 1.00 84.44 79 ARG A O 1
ATOM 619 N N . LEU A 1 80 ? 8.073 7.259 -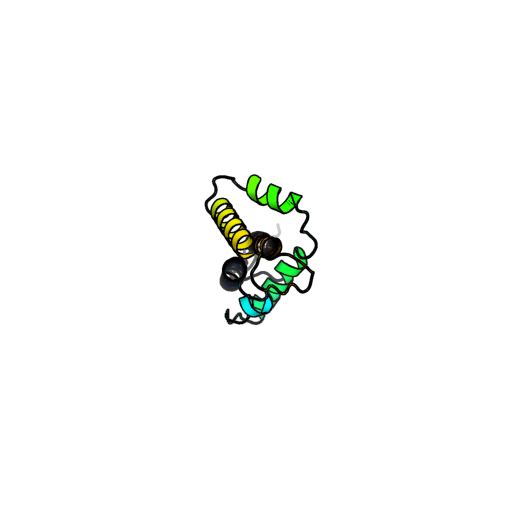0.674 1.00 85.00 80 LEU A N 1
ATOM 620 C CA . LEU A 1 80 ? 7.332 6.827 -1.858 1.00 85.00 80 LEU A CA 1
ATOM 621 C C . LEU A 1 80 ? 8.250 6.744 -3.084 1.00 85.00 80 LEU A C 1
ATOM 623 O O . LEU A 1 80 ? 8.276 5.702 -3.734 1.00 85.00 80 LEU A O 1
ATOM 627 N N . ARG A 1 81 ? 9.022 7.796 -3.388 1.00 84.38 81 ARG A 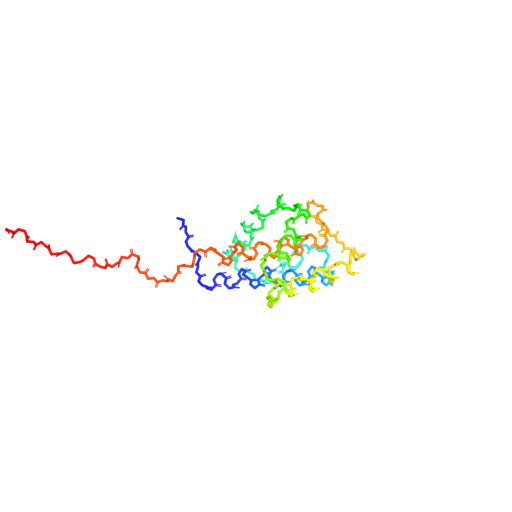N 1
ATOM 628 C CA . ARG A 1 81 ? 9.937 7.801 -4.543 1.00 84.38 81 ARG A CA 1
ATOM 629 C C . ARG A 1 81 ? 10.954 6.667 -4.490 1.00 84.38 81 ARG A C 1
ATOM 631 O O . ARG A 1 81 ? 11.137 5.988 -5.496 1.00 84.38 81 ARG A O 1
ATOM 638 N N . ASP A 1 82 ? 11.546 6.421 -3.324 1.00 89.56 82 ASP A N 1
ATOM 639 C CA . ASP A 1 82 ? 12.508 5.333 -3.136 1.00 89.56 82 ASP A CA 1
ATOM 640 C C . ASP A 1 82 ? 11.866 3.976 -3.451 1.00 89.56 82 ASP A C 1
ATOM 642 O O . ASP A 1 82 ? 12.421 3.167 -4.192 1.00 89.56 82 ASP A O 1
ATOM 646 N N . ARG A 1 83 ? 10.643 3.739 -2.963 1.00 90.94 83 ARG A N 1
ATOM 647 C CA . ARG A 1 83 ? 9.907 2.499 -3.247 1.00 90.94 83 ARG A CA 1
ATOM 648 C C . ARG A 1 83 ? 9.499 2.365 -4.705 1.00 90.94 83 ARG A C 1
ATOM 650 O O . ARG A 1 83 ? 9.544 1.257 -5.230 1.00 90.94 83 ARG A O 1
ATOM 657 N N . LEU A 1 84 ? 9.104 3.457 -5.359 1.00 90.50 84 LEU A N 1
ATOM 658 C CA . LEU A 1 84 ? 8.789 3.444 -6.787 1.00 90.50 84 LEU A CA 1
ATOM 659 C C . LEU A 1 84 ? 10.031 3.101 -7.617 1.00 90.50 84 LEU A C 1
ATOM 661 O O . LEU A 1 84 ? 9.930 2.268 -8.513 1.00 90.50 84 LEU A O 1
ATOM 665 N N . ALA A 1 85 ? 11.193 3.662 -7.275 1.00 90.25 85 ALA A N 1
ATOM 666 C CA . ALA A 1 85 ? 12.459 3.347 -7.933 1.00 90.25 85 ALA A CA 1
ATOM 667 C C . ALA A 1 85 ? 12.865 1.876 -7.732 1.00 90.25 85 ALA A C 1
ATOM 669 O O . ALA A 1 85 ? 13.252 1.204 -8.687 1.00 90.25 85 ALA A O 1
ATOM 670 N N . VAL A 1 86 ? 12.717 1.339 -6.514 1.00 94.62 86 VAL A N 1
ATOM 671 C CA . VAL A 1 86 ? 12.967 -0.087 -6.231 1.00 94.62 86 VAL A CA 1
ATOM 672 C C . VAL A 1 86 ? 11.998 -0.983 -7.011 1.00 94.62 86 VAL A C 1
ATOM 674 O O . VAL A 1 86 ? 12.420 -1.956 -7.634 1.00 94.62 86 VAL A O 1
ATOM 677 N N . ALA A 1 87 ? 10.709 -0.640 -7.033 1.00 92.25 87 ALA A N 1
ATOM 678 C CA . ALA A 1 87 ? 9.690 -1.378 -7.775 1.00 92.25 87 ALA A CA 1
ATOM 679 C C . ALA A 1 87 ? 9.957 -1.397 -9.286 1.00 92.25 87 ALA A C 1
ATOM 681 O O . ALA A 1 87 ? 9.721 -2.415 -9.937 1.00 92.25 87 ALA A O 1
ATOM 682 N N . GLU A 1 88 ? 10.447 -0.284 -9.832 1.00 90.88 88 GLU A N 1
ATOM 683 C CA . GLU A 1 88 ? 10.851 -0.153 -11.229 1.00 90.88 88 GLU A CA 1
ATOM 684 C C . GLU A 1 88 ? 12.088 -1.003 -11.540 1.00 90.88 88 GLU A C 1
ATOM 686 O O . GLU A 1 88 ? 12.054 -1.804 -12.474 1.00 90.88 88 GLU A O 1
ATOM 691 N N . GLY A 1 89 ? 13.130 -0.937 -10.702 1.00 92.44 89 GLY A N 1
ATOM 692 C CA . GLY A 1 89 ? 14.318 -1.789 -10.834 1.00 92.44 89 GLY A CA 1
ATOM 693 C C . GLY A 1 89 ? 13.988 -3.285 -10.772 1.00 92.44 89 GLY A C 1
ATOM 694 O O . GLY A 1 89 ? 14.546 -4.089 -11.519 1.00 92.44 89 GLY A O 1
ATOM 695 N N . ASN A 1 90 ? 13.001 -3.652 -9.956 1.00 94.25 90 ASN A N 1
ATOM 696 C CA . ASN A 1 90 ? 12.505 -5.018 -9.823 1.00 94.25 90 ASN A CA 1
ATOM 697 C C . ASN A 1 90 ? 11.398 -5.375 -10.820 1.00 94.25 90 ASN A C 1
ATOM 699 O O . ASN A 1 90 ? 10.841 -6.464 -10.724 1.00 94.25 90 ASN A O 1
ATOM 703 N N . GLY A 1 91 ? 11.055 -4.512 -11.784 1.00 87.62 91 GLY A N 1
ATOM 704 C CA . GLY A 1 91 ? 9.954 -4.723 -12.735 1.00 87.62 91 GLY A CA 1
ATOM 705 C C . GLY A 1 91 ? 10.044 -6.027 -13.540 1.00 87.62 91 GLY A C 1
ATOM 706 O O . GLY A 1 91 ? 9.021 -6.572 -13.937 1.00 87.62 91 GLY A O 1
ATOM 707 N N . HIS A 1 92 ? 11.255 -6.558 -13.707 1.00 88.50 92 HIS A N 1
ATOM 708 C CA . HIS A 1 92 ? 11.546 -7.812 -14.402 1.00 88.50 92 HIS A CA 1
ATOM 709 C C . HIS A 1 92 ? 11.189 -9.081 -13.603 1.00 88.50 92 HIS A C 1
ATOM 711 O O . HIS A 1 92 ? 11.106 -10.163 -14.183 1.00 88.50 92 HIS A O 1
ATOM 717 N N . LEU A 1 93 ? 11.006 -8.982 -12.282 1.00 92.25 93 LEU A N 1
ATOM 718 C CA . LEU A 1 93 ? 10.645 -10.125 -11.443 1.00 92.25 93 LEU A CA 1
ATOM 719 C C . LEU A 1 93 ? 9.179 -10.530 -11.666 1.00 92.25 93 LEU A C 1
ATOM 721 O O . LEU A 1 93 ? 8.339 -9.632 -11.822 1.00 92.25 93 LEU A O 1
ATOM 725 N N . PRO A 1 94 ? 8.842 -11.837 -11.586 1.00 88.88 94 PRO A N 1
ATOM 726 C CA . PRO A 1 94 ? 7.472 -12.325 -11.724 1.00 88.88 94 PRO A CA 1
ATOM 727 C C . PRO A 1 94 ? 6.488 -11.540 -10.857 1.00 88.88 94 PRO A C 1
ATOM 729 O O . PRO A 1 94 ? 6.759 -11.264 -9.687 1.00 88.88 94 PRO A O 1
ATOM 732 N N . TRP A 1 95 ? 5.366 -11.144 -11.451 1.00 92.19 95 TRP A N 1
ATOM 733 C CA . TRP A 1 95 ? 4.357 -10.315 -10.808 1.00 92.19 95 TRP A CA 1
ATOM 734 C C . TRP A 1 95 ? 2.969 -10.688 -11.308 1.00 92.19 95 TRP A C 1
ATOM 736 O O . TRP A 1 95 ? 2.716 -10.692 -12.512 1.00 92.19 95 TRP A O 1
ATOM 746 N N . GLU A 1 96 ? 2.071 -10.956 -10.373 1.00 88.75 96 GLU A N 1
ATOM 747 C CA . GLU A 1 96 ? 0.662 -11.201 -10.621 1.00 88.75 96 GLU A CA 1
ATOM 748 C C . GLU A 1 96 ? -0.156 -10.034 -10.066 1.00 88.75 96 GLU A C 1
ATOM 750 O O . GLU A 1 96 ? -0.196 -9.786 -8.855 1.00 88.75 96 GLU A O 1
ATOM 755 N N . SER A 1 97 ? -0.830 -9.324 -10.972 1.00 80.12 97 SER A N 1
ATOM 756 C CA . SER A 1 97 ? -1.843 -8.336 -10.620 1.00 80.12 97 SER A CA 1
ATOM 757 C C . SER A 1 97 ? -3.212 -8.808 -11.098 1.00 80.12 97 SER A C 1
ATOM 759 O O . SER A 1 97 ? -3.367 -9.038 -12.300 1.00 80.12 97 SER A O 1
ATOM 761 N N . PRO A 1 98 ? -4.220 -8.875 -10.209 1.00 66.62 98 PRO A N 1
ATOM 762 C CA . PRO A 1 98 ? -5.596 -9.196 -10.589 1.00 66.62 98 PRO A CA 1
ATOM 763 C C . PRO A 1 98 ? -6.180 -8.254 -11.655 1.00 66.62 98 PRO A C 1
ATOM 765 O O . PRO A 1 98 ? -7.079 -8.637 -12.394 1.00 66.62 98 PRO A O 1
ATOM 768 N N . GLU A 1 99 ? -5.665 -7.025 -11.741 1.00 74.81 99 GLU A N 1
ATOM 769 C CA . GLU A 1 99 ? -6.193 -5.945 -12.585 1.00 74.81 99 GLU A CA 1
ATOM 770 C C . GLU A 1 99 ? -5.199 -5.512 -13.680 1.00 74.81 99 GLU A C 1
ATOM 772 O O . GLU A 1 99 ? -5.410 -4.514 -14.361 1.00 74.81 99 GLU A O 1
ATOM 777 N N . GLY A 1 100 ? -4.097 -6.251 -13.862 1.00 82.94 100 GLY A N 1
ATOM 778 C CA . GLY A 1 100 ? -3.076 -5.944 -14.873 1.00 82.94 100 GLY A CA 1
ATOM 779 C C . GLY A 1 100 ? -2.133 -4.788 -14.512 1.00 82.94 100 GLY A C 1
ATOM 780 O O . GLY A 1 100 ? -1.352 -4.346 -15.353 1.00 82.94 100 GLY A O 1
ATOM 781 N N . HIS A 1 101 ? -2.162 -4.310 -13.267 1.00 87.25 101 HIS A N 1
ATOM 782 C CA . HIS A 1 101 ? -1.247 -3.279 -12.781 1.00 87.25 101 HIS A CA 1
ATOM 783 C C . HIS A 1 101 ? 0.201 -3.777 -12.738 1.00 87.25 101 HIS A C 1
ATOM 785 O O . HIS A 1 101 ? 0.482 -4.886 -12.284 1.00 87.25 101 HIS A O 1
ATOM 791 N N . THR A 1 102 ? 1.144 -2.923 -13.125 1.00 89.31 102 THR A N 1
ATOM 792 C CA . THR A 1 102 ? 2.576 -3.145 -12.886 1.00 89.31 102 THR A CA 1
ATOM 793 C C . THR A 1 102 ? 2.909 -3.060 -11.394 1.00 89.31 102 THR A C 1
ATOM 795 O O . THR A 1 102 ? 2.192 -2.433 -10.611 1.00 89.31 102 THR A O 1
ATOM 798 N N . ARG A 1 103 ? 4.058 -3.618 -10.995 1.00 90.94 103 ARG A N 1
ATOM 799 C CA . ARG A 1 103 ? 4.577 -3.517 -9.621 1.00 90.94 103 ARG A CA 1
ATOM 800 C C . ARG A 1 103 ? 4.642 -2.066 -9.131 1.00 90.94 103 ARG A C 1
ATOM 802 O O . ARG A 1 103 ? 4.163 -1.764 -8.042 1.00 90.94 103 ARG A O 1
ATOM 809 N N . ARG A 1 104 ? 5.170 -1.158 -9.961 1.00 89.62 104 ARG A N 1
ATOM 810 C CA . ARG A 1 104 ? 5.256 0.281 -9.660 1.00 89.62 104 ARG A CA 1
ATOM 811 C C . ARG A 1 104 ? 3.871 0.897 -9.432 1.00 89.62 104 ARG A C 1
ATOM 813 O O . ARG A 1 104 ? 3.684 1.618 -8.456 1.00 89.62 104 ARG A O 1
ATOM 820 N N . GLN A 1 105 ? 2.900 0.586 -10.292 1.00 87.81 105 GLN A N 1
ATOM 821 C CA . GLN A 1 105 ? 1.520 1.061 -10.137 1.00 87.81 105 GLN A CA 1
ATOM 822 C C . GLN A 1 105 ? 0.875 0.527 -8.850 1.00 87.81 105 GLN A C 1
ATOM 824 O O . GLN A 1 105 ? 0.249 1.294 -8.126 1.00 87.81 105 GLN A O 1
ATOM 829 N N . CYS A 1 106 ? 1.085 -0.748 -8.504 1.00 89.75 106 CYS A N 1
ATOM 830 C CA . CYS A 1 106 ? 0.564 -1.315 -7.258 1.00 89.75 106 CYS A CA 1
ATOM 831 C C . CYS A 1 106 ? 1.179 -0.693 -6.001 1.00 89.75 106 CYS A C 1
ATOM 833 O O . CYS A 1 106 ? 0.452 -0.430 -5.045 1.00 89.75 106 CYS A O 1
ATOM 835 N N . VAL A 1 107 ? 2.485 -0.409 -5.991 1.00 90.88 107 VAL A N 1
ATOM 836 C CA . VAL A 1 107 ? 3.121 0.321 -4.878 1.00 90.88 107 VAL A CA 1
ATOM 837 C C . VAL A 1 107 ? 2.459 1.677 -4.670 1.00 90.88 107 VAL A C 1
ATOM 839 O O . VAL A 1 107 ? 2.183 2.065 -3.534 1.00 90.88 107 VAL A O 1
ATOM 842 N N . ALA A 1 108 ? 2.167 2.386 -5.755 1.00 86.88 108 ALA A N 1
ATOM 843 C CA . ALA A 1 108 ? 1.513 3.671 -5.640 1.00 86.88 108 ALA A CA 1
ATOM 844 C C . ALA A 1 108 ? 0.051 3.573 -5.189 1.00 86.88 108 ALA A C 1
ATOM 846 O O . ALA A 1 108 ? -0.355 4.342 -4.322 1.00 86.88 108 ALA A O 1
ATOM 847 N N . LEU A 1 109 ? -0.714 2.603 -5.698 1.00 88.00 109 LEU A N 1
ATOM 848 C CA . LEU A 1 109 ? -2.071 2.319 -5.221 1.00 88.00 109 LEU A CA 1
ATOM 849 C C . LEU A 1 109 ? -2.101 2.085 -3.708 1.00 88.00 109 LEU A C 1
ATOM 851 O O . LEU A 1 109 ? -2.912 2.678 -3.001 1.00 88.00 109 LEU A O 1
ATOM 855 N N . LEU A 1 110 ? -1.173 1.272 -3.199 1.00 90.88 110 LEU A N 1
ATOM 856 C CA . LEU A 1 110 ? -1.047 0.993 -1.767 1.00 90.88 110 LEU A CA 1
ATOM 857 C C . LEU A 1 110 ? -0.730 2.255 -0.959 1.00 90.88 110 LEU A C 1
ATOM 859 O O . LEU A 1 110 ? -1.229 2.424 0.155 1.00 90.88 110 LEU A O 1
ATOM 863 N N . PHE A 1 111 ? 0.069 3.162 -1.520 1.00 88.19 111 PHE A N 1
ATOM 864 C CA . PHE A 1 111 ? 0.363 4.441 -0.888 1.00 88.19 111 PHE A CA 1
ATOM 865 C C . PHE A 1 111 ? -0.854 5.377 -0.872 1.00 88.19 111 PHE A C 1
ATOM 867 O O . PHE A 1 111 ? -1.171 5.931 0.178 1.00 88.19 111 PHE A O 1
ATOM 874 N N . ILE A 1 112 ? -1.582 5.512 -1.985 1.00 84.50 112 ILE A N 1
ATOM 875 C CA . ILE A 1 112 ? -2.804 6.335 -2.049 1.00 84.50 112 ILE A CA 1
ATOM 876 C C . ILE A 1 112 ? -3.852 5.784 -1.072 1.00 84.50 112 ILE A C 1
ATOM 878 O O . ILE A 1 112 ? -4.401 6.540 -0.269 1.00 84.50 112 ILE A O 1
ATOM 882 N N . ALA A 1 113 ? -4.061 4.464 -1.052 1.00 87.69 113 ALA A N 1
ATOM 883 C CA . ALA A 1 113 ? -4.942 3.799 -0.092 1.00 87.69 113 ALA A CA 1
ATOM 884 C C . ALA A 1 113 ? -4.544 4.110 1.362 1.00 87.69 113 ALA A C 1
ATOM 886 O O . ALA A 1 113 ? -5.399 4.365 2.213 1.00 87.69 113 ALA A O 1
ATOM 887 N N . ARG A 1 114 ? -3.238 4.150 1.656 1.00 89.94 114 ARG A N 1
ATOM 888 C CA . ARG A 1 114 ? -2.718 4.507 2.981 1.00 89.94 114 ARG A CA 1
ATOM 889 C C . ARG A 1 114 ? -3.019 5.959 3.343 1.00 89.94 114 ARG A C 1
ATOM 891 O O . ARG A 1 114 ? -3.435 6.217 4.472 1.00 89.94 114 ARG A O 1
ATOM 898 N N . GLU A 1 115 ? -2.835 6.899 2.422 1.00 84.81 115 GLU A N 1
ATOM 899 C CA . GLU A 1 115 ? -3.148 8.312 2.665 1.00 84.81 115 GLU A CA 1
ATOM 900 C C . GLU A 1 115 ? -4.652 8.541 2.864 1.00 84.81 115 GLU A C 1
ATOM 902 O O . GLU A 1 115 ? -5.051 9.284 3.765 1.00 84.81 115 GLU A O 1
ATOM 907 N N . LEU A 1 116 ? -5.506 7.831 2.122 1.00 80.12 116 LEU A N 1
ATOM 908 C CA . LEU A 1 116 ? -6.948 7.828 2.376 1.00 80.12 116 LEU A CA 1
ATOM 909 C C . LEU A 1 116 ? -7.266 7.287 3.775 1.00 80.12 116 LEU A C 1
ATOM 911 O O . LEU A 1 116 ? -7.987 7.931 4.539 1.00 80.12 116 LEU A O 1
ATOM 915 N N . ALA A 1 117 ? -6.667 6.156 4.159 1.00 84.56 117 ALA A N 1
ATOM 916 C CA . ALA A 1 117 ? -6.858 5.558 5.478 1.00 84.56 117 ALA A CA 1
ATOM 917 C C . ALA A 1 117 ? -6.376 6.467 6.628 1.00 84.56 117 ALA A C 1
ATOM 919 O O . ALA A 1 117 ? -6.983 6.477 7.704 1.00 84.56 117 ALA A O 1
ATOM 920 N N . LYS A 1 118 ? -5.326 7.278 6.416 1.00 83.81 118 LYS A N 1
ATOM 921 C CA . LYS A 1 118 ? -4.881 8.299 7.384 1.00 83.81 118 LYS A CA 1
ATOM 922 C C . LYS A 1 118 ? -5.936 9.381 7.602 1.00 83.81 118 LYS A C 1
ATOM 924 O O . LYS A 1 118 ? -6.121 9.811 8.741 1.00 83.81 118 LYS A O 1
ATOM 929 N N . ARG A 1 119 ? -6.601 9.816 6.526 1.00 76.75 119 ARG A N 1
ATOM 930 C CA . ARG A 1 119 ? -7.563 10.931 6.510 1.00 76.75 119 ARG A CA 1
ATOM 931 C C . ARG A 1 119 ? -8.953 10.554 7.031 1.00 76.75 119 ARG A C 1
ATOM 933 O O . ARG A 1 119 ? -9.729 11.449 7.357 1.00 76.75 119 ARG A O 1
ATOM 940 N N . LEU A 1 120 ? -9.272 9.262 7.161 1.00 68.19 120 LEU A N 1
ATOM 941 C CA . LEU A 1 120 ? -10.517 8.822 7.804 1.00 68.19 120 LEU A CA 1
ATOM 942 C C . LEU A 1 120 ? -10.619 9.397 9.235 1.00 68.19 120 LEU A C 1
ATOM 944 O O . LEU A 1 120 ? -9.599 9.628 9.886 1.00 68.19 120 LEU A O 1
ATOM 948 N N . PRO A 1 121 ? -11.813 9.628 9.798 1.00 58.34 121 PRO A N 1
ATOM 949 C CA . PRO A 1 121 ? -11.949 10.085 11.184 1.00 58.34 121 PRO A CA 1
ATOM 950 C C . PRO A 1 121 ? -11.643 8.955 12.188 1.00 58.34 121 PRO A C 1
ATOM 952 O O . PRO A 1 121 ? -12.136 7.835 12.036 1.00 58.34 121 PRO A O 1
ATOM 955 N N . VAL A 1 122 ? -10.786 9.214 13.192 1.00 48.84 122 VAL A N 1
ATOM 956 C CA . VAL A 1 122 ? -10.577 8.293 14.335 1.00 48.84 122 VAL A CA 1
ATOM 957 C C . VAL A 1 122 ? -11.663 8.609 15.350 1.00 48.84 122 VAL A C 1
ATOM 959 O O . VAL A 1 122 ? -11.807 9.776 15.706 1.00 48.84 122 VAL A O 1
ATOM 962 N N . VAL A 1 123 ? -12.371 7.616 15.886 1.00 50.94 123 VAL A N 1
ATOM 963 C CA . VAL A 1 123 ? -13.078 7.828 17.162 1.00 50.94 123 VAL A CA 1
ATOM 964 C C . VAL A 1 123 ? -12.277 7.184 18.275 1.00 50.94 123 VAL A C 1
ATOM 966 O O . VAL A 1 123 ? -12.037 5.976 18.286 1.00 50.94 123 VAL A O 1
ATOM 969 N N . GLY A 1 124 ? -11.859 8.029 19.215 1.00 44.22 124 GLY A N 1
ATOM 970 C CA . GLY A 1 124 ? -11.525 7.611 20.566 1.00 44.22 124 GLY A CA 1
ATOM 971 C C . GLY A 1 124 ? -12.810 7.262 21.309 1.00 44.22 124 GLY A C 1
ATOM 972 O O . GLY A 1 124 ? -13.816 7.951 21.169 1.00 44.22 124 GLY A O 1
ATOM 973 N N . ALA A 1 125 ? -12.784 6.176 22.077 1.00 40.59 125 ALA A N 1
ATOM 974 C CA . ALA A 1 125 ? -13.862 5.827 22.988 1.00 40.59 125 ALA A CA 1
ATOM 975 C C . ALA A 1 125 ? -14.165 7.019 23.916 1.00 40.59 125 ALA A C 1
ATOM 977 O O . ALA A 1 125 ? -13.383 7.340 24.806 1.00 40.59 125 ALA A O 1
ATOM 978 N N . GLY A 1 126 ? -15.284 7.693 23.677 1.00 36.41 126 GLY A N 1
ATOM 979 C CA . GLY A 1 126 ? -15.765 8.805 24.482 1.00 36.41 126 GLY A CA 1
ATOM 980 C C . GLY A 1 126 ? -17.099 9.298 23.924 1.00 36.41 126 GLY A C 1
ATOM 981 O O . GLY A 1 126 ? -17.246 9.367 22.702 1.00 36.41 126 GLY A O 1
ATOM 982 N N . PRO A 1 127 ? -18.102 9.576 24.772 1.00 37.44 127 PRO A N 1
ATOM 983 C CA . PRO A 1 127 ? -19.419 9.975 24.300 1.00 37.44 127 PRO A CA 1
ATOM 984 C C . PRO A 1 127 ? -19.325 11.293 23.522 1.00 37.44 127 PRO A C 1
ATOM 986 O O . PRO A 1 127 ? -18.781 12.280 24.010 1.00 37.44 127 PRO A O 1
ATOM 989 N N . LEU A 1 128 ? -19.897 11.313 22.316 1.00 44.28 128 LEU A N 1
ATOM 990 C CA . LEU A 1 128 ? -20.075 12.506 21.478 1.00 44.28 128 LEU A CA 1
ATOM 991 C C . LEU A 1 128 ? -21.212 13.403 22.001 1.00 44.28 128 LEU A C 1
ATOM 993 O O . LEU A 1 128 ? -22.095 13.806 21.250 1.00 44.28 128 LEU A O 1
ATOM 997 N N . LEU A 1 129 ? -21.217 13.702 23.297 1.00 39.56 129 LEU A N 1
ATOM 998 C CA . LEU A 1 129 ? -22.101 14.697 23.889 1.00 39.56 129 LEU A CA 1
ATOM 999 C C . LEU A 1 129 ? -21.312 15.455 24.962 1.00 39.56 129 LEU A C 1
ATOM 1001 O O . LEU A 1 129 ? -20.897 14.824 25.936 1.00 39.56 129 LEU A O 1
ATOM 1005 N N . PRO A 1 130 ? -21.149 16.791 24.883 1.00 41.00 130 PRO A N 1
ATOM 1006 C CA . PRO A 1 130 ? -21.169 17.550 26.120 1.00 41.00 130 PRO A CA 1
ATOM 1007 C C . PRO A 1 130 ? -22.505 17.212 26.780 1.00 41.00 130 PRO A C 1
ATOM 1009 O O . PRO A 1 130 ? -23.570 17.414 26.194 1.00 41.00 130 PRO A O 1
ATOM 1012 N N . SER A 1 131 ? -22.435 16.595 27.954 1.00 42.94 131 SER A N 1
ATOM 1013 C CA . SER A 1 131 ? -23.569 16.377 28.836 1.00 42.94 131 SER A CA 1
ATOM 1014 C C . SER A 1 131 ? -24.432 17.635 28.822 1.00 42.94 131 SER A C 1
ATOM 1016 O O . SER A 1 131 ? -23.965 18.701 29.217 1.00 42.94 131 SER A O 1
ATOM 1018 N N . LEU A 1 132 ? -25.666 17.527 28.325 1.00 44.66 132 LEU A N 1
ATOM 1019 C CA . LEU A 1 132 ? -26.674 18.562 28.519 1.00 44.66 132 LEU A CA 1
ATOM 1020 C C . LEU A 1 132 ? -26.694 18.917 30.012 1.00 44.66 132 LEU A C 1
ATOM 1022 O O . LEU A 1 132 ? -26.984 18.030 30.821 1.00 44.66 132 LEU A O 1
ATOM 1026 N N . PRO A 1 133 ? -26.505 20.182 30.416 1.00 42.78 133 PRO A N 1
ATOM 1027 C CA . PRO A 1 133 ? -27.219 20.652 31.577 1.00 42.78 133 PRO A CA 1
ATOM 1028 C C . PRO A 1 133 ? -28.687 20.733 31.155 1.00 42.78 133 PRO A C 1
ATOM 1030 O O . PRO A 1 133 ? -29.124 21.668 30.486 1.00 42.78 133 PRO A O 1
ATOM 1033 N N . LEU A 1 134 ? -29.461 19.717 31.533 1.00 50.16 134 LEU A N 1
ATOM 1034 C CA . LEU A 1 134 ? -30.902 19.855 31.701 1.00 50.16 134 LEU A CA 1
ATOM 1035 C C . LEU A 1 134 ? -31.142 20.834 32.860 1.00 50.16 134 LEU A C 1
ATOM 1037 O O . LEU A 1 134 ? -31.427 20.420 33.979 1.00 50.16 134 LEU A O 1
ATOM 1041 N N . THR A 1 135 ? -31.033 22.137 32.611 1.00 46.50 135 THR A N 1
ATOM 1042 C CA . THR A 1 135 ? -31.641 23.139 33.489 1.00 46.50 135 THR A CA 1
ATOM 1043 C C . THR A 1 135 ? -33.009 23.486 32.927 1.00 46.50 135 THR A C 1
ATOM 1045 O O . THR A 1 135 ? -33.151 24.311 32.027 1.00 46.50 135 THR A O 1
ATOM 1048 N N . ARG A 1 136 ? -34.030 22.820 33.474 1.00 53.47 136 ARG A N 1
ATOM 1049 C CA . ARG A 1 136 ? -35.384 23.373 33.541 1.00 53.47 136 ARG A CA 1
ATOM 1050 C C . ARG A 1 136 ? -35.348 24.615 34.432 1.00 53.47 136 ARG A C 1
ATOM 1052 O O . ARG A 1 136 ? -34.966 24.496 35.589 1.00 53.47 136 ARG A O 1
ATOM 1059 N N . SER A 1 137 ? -35.796 25.748 33.909 1.00 42.34 137 SER A N 1
ATOM 1060 C CA . SER A 1 137 ? -36.590 26.750 34.638 1.00 42.34 137 SER A CA 1
ATOM 1061 C C . SER A 1 137 ? -37.137 27.696 33.562 1.00 42.34 137 SER A C 1
ATOM 1063 O O . SER A 1 137 ? -36.354 28.340 32.882 1.00 42.34 137 SER A O 1
ATOM 1065 N N . THR A 1 138 ? -38.406 27.655 33.147 1.00 53.62 138 THR A N 1
ATOM 1066 C CA . THR A 1 138 ? -39.584 28.174 33.867 1.00 53.62 138 THR A CA 1
ATOM 1067 C C . THR A 1 138 ? -39.239 29.319 34.812 1.00 53.62 138 THR A C 1
ATOM 1069 O O . THR A 1 138 ? -38.942 29.077 35.984 1.00 53.62 138 THR A O 1
ATOM 1072 N N . SER A 1 139 ? -39.246 30.548 34.296 1.00 49.69 139 SER A N 1
ATOM 1073 C CA . SER A 1 139 ? -40.135 31.667 34.680 1.00 49.69 139 SER A CA 1
ATOM 1074 C C . SER A 1 139 ? -39.687 32.938 33.966 1.00 49.69 139 SER A C 1
ATOM 1076 O O . SER A 1 139 ? -38.463 33.187 33.963 1.00 49.69 139 SER A O 1
#

Organism: NCBI:txid394096

Secondary structure (DSSP, 8-state):
-PPBPHHHHHHHHHHHHHHHHHHHTT-SBHHHHHHTT---HHHHHHHHHHHHTTTT---HHHHHHHHHHTTTTSHHHHHHHHHHHHHHHTTTS--B-TT---HHHHHHHHHHHHHHHHHSPBPPSS-SS----------

Mean predicted aligned error: 10.24 Å